Protein AF-A0AAU9XAV1-F1 (afdb_monomer_lite)

Radius of gyration: 19.3 Å; chains: 1; bounding box: 33×47×53 Å

pLDDT: mean 78.25, std 15.93, range [39.66, 92.88]

Structure (mmCIF, N/CA/C/O backbone):
data_AF-A0AAU9XAV1-F1
#
_entry.id   AF-A0AAU9XAV1-F1
#
loop_
_atom_site.group_PDB
_atom_site.id
_atom_site.type_symbol
_atom_site.label_atom_id
_atom_site.label_alt_id
_atom_site.label_comp_id
_atom_site.label_asym_id
_atom_site.label_entity_id
_atom_site.label_seq_id
_atom_site.pdbx_PDB_ins_code
_atom_site.Cartn_x
_atom_site.Cartn_y
_atom_site.Cartn_z
_atom_site.occupancy
_atom_site.B_iso_or_equiv
_atom_site.auth_seq_id
_atom_site.auth_comp_id
_atom_site.auth_asym_id
_atom_site.auth_atom_id
_atom_site.pdbx_PDB_model_num
ATOM 1 N N . MET A 1 1 ? -0.059 -41.832 -35.952 1.00 39.66 1 MET A N 1
ATOM 2 C CA . MET A 1 1 ? -0.646 -40.570 -36.447 1.00 39.66 1 MET A CA 1
ATOM 3 C C . MET A 1 1 ? -0.997 -39.689 -35.253 1.00 39.66 1 MET A C 1
ATOM 5 O O . MET A 1 1 ? -1.731 -40.141 -34.390 1.00 39.66 1 MET A O 1
ATOM 9 N N . GLY A 1 2 ? -0.395 -38.495 -35.192 1.00 47.28 2 GLY A N 1
ATOM 10 C CA . GLY A 1 2 ? -0.861 -37.296 -34.477 1.00 47.28 2 GLY A CA 1
ATOM 11 C C . GLY A 1 2 ? -1.233 -37.391 -32.994 1.00 47.28 2 GLY A C 1
ATOM 12 O O . GLY A 1 2 ? -2.411 -37.421 -32.661 1.00 47.28 2 GLY A O 1
ATOM 13 N N . TRP A 1 3 ? -0.247 -37.294 -32.100 1.00 44.38 3 TRP A N 1
ATOM 14 C CA . TRP A 1 3 ? -0.476 -36.758 -30.754 1.00 44.38 3 TRP A CA 1
ATOM 15 C C . TRP A 1 3 ? -0.545 -35.228 -30.822 1.00 44.38 3 TRP A C 1
ATOM 17 O O . TRP A 1 3 ? 0.346 -34.625 -31.416 1.00 44.38 3 TRP A O 1
ATOM 27 N N . ALA A 1 4 ? -1.554 -34.619 -30.189 1.00 52.81 4 ALA A N 1
ATOM 28 C CA . ALA A 1 4 ? -1.421 -33.462 -29.286 1.00 52.81 4 ALA A CA 1
ATOM 29 C C . ALA A 1 4 ? -2.738 -32.675 -29.182 1.00 52.81 4 ALA A C 1
ATOM 31 O O . ALA A 1 4 ? -2.997 -31.738 -29.937 1.00 52.81 4 ALA A O 1
ATOM 32 N N . LEU A 1 5 ? -3.528 -32.991 -28.157 1.00 56.25 5 LEU A N 1
ATOM 33 C CA . LEU A 1 5 ? -4.521 -32.070 -27.620 1.00 56.25 5 LEU A CA 1
ATOM 34 C C . LEU A 1 5 ? -3.763 -31.023 -26.781 1.00 56.25 5 LEU A C 1
ATOM 36 O O . LEU A 1 5 ? -3.371 -31.297 -25.649 1.00 56.25 5 LEU A O 1
ATOM 40 N N . LYS A 1 6 ? -3.478 -29.840 -27.337 1.00 53.53 6 LYS A N 1
ATOM 41 C CA . LYS A 1 6 ? -2.915 -28.721 -26.559 1.00 53.53 6 LYS A CA 1
ATOM 42 C C . LYS A 1 6 ? -4.036 -27.822 -26.058 1.00 53.53 6 LYS A C 1
ATOM 44 O O . LYS A 1 6 ? -4.359 -26.805 -26.667 1.00 53.53 6 LYS A O 1
ATOM 49 N N . SER A 1 7 ? -4.598 -28.168 -24.909 1.00 54.72 7 SER A N 1
ATOM 50 C CA . SER A 1 7 ? -5.421 -27.256 -24.118 1.00 54.72 7 SER A CA 1
ATOM 51 C C . SER A 1 7 ? -4.504 -26.179 -23.523 1.00 54.72 7 SER A C 1
ATOM 53 O O . SER A 1 7 ? -3.783 -26.421 -22.557 1.00 54.72 7 SER A O 1
ATOM 55 N N . LYS A 1 8 ? -4.497 -24.969 -24.098 1.00 51.47 8 LYS A N 1
ATOM 56 C CA . LYS A 1 8 ? -3.917 -23.791 -23.434 1.00 51.47 8 LYS A CA 1
ATOM 57 C C . LYS A 1 8 ? -4.815 -23.426 -22.251 1.00 51.47 8 LYS A C 1
ATOM 59 O O . LYS A 1 8 ? -5.762 -22.658 -22.398 1.00 51.47 8 LYS A O 1
ATOM 64 N N . ALA A 1 9 ? -4.514 -23.963 -21.072 1.00 52.28 9 ALA A N 1
ATOM 65 C CA . ALA A 1 9 ? -5.040 -23.424 -19.828 1.00 52.28 9 ALA A CA 1
ATOM 66 C C . ALA A 1 9 ? -4.493 -21.998 -19.669 1.00 52.28 9 ALA A C 1
ATOM 68 O O . ALA A 1 9 ? -3.323 -21.786 -19.346 1.00 52.28 9 ALA A O 1
ATOM 69 N N . LYS A 1 10 ? -5.328 -20.996 -19.953 1.00 53.41 10 LYS A N 1
ATOM 70 C CA . LYS A 1 10 ? -5.041 -19.608 -19.603 1.00 53.41 10 LYS A CA 1
ATOM 71 C C . LYS A 1 10 ? -5.070 -19.533 -18.081 1.00 53.41 10 LYS A C 1
ATOM 73 O O . LYS A 1 10 ? -6.139 -19.404 -17.493 1.00 53.41 10 LYS A O 1
ATOM 78 N N . VAL 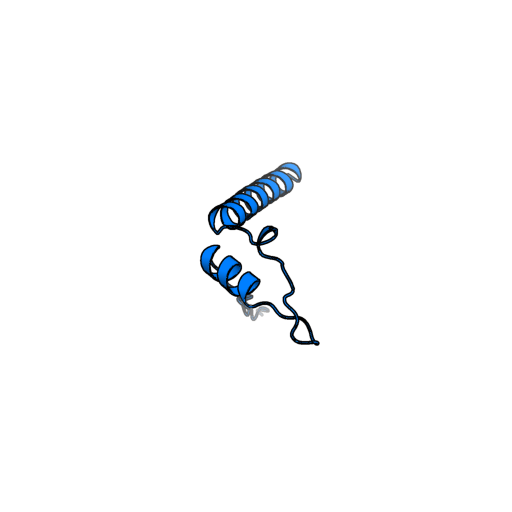A 1 11 ? -3.908 -19.652 -17.444 1.00 58.31 11 VAL A N 1
ATOM 79 C CA . VAL A 1 11 ? -3.761 -19.360 -16.018 1.00 58.31 11 VAL A CA 1
ATOM 80 C C . VAL A 1 11 ? -4.218 -17.915 -15.836 1.00 58.31 11 VAL A C 1
ATOM 82 O O . VAL A 1 11 ? -3.550 -16.977 -16.273 1.00 58.31 11 VAL A O 1
ATOM 85 N N . MET A 1 12 ? -5.408 -17.730 -15.270 1.00 55.00 12 MET A N 1
ATOM 86 C CA . MET A 1 12 ? -5.935 -16.425 -14.888 1.00 55.00 12 MET A CA 1
ATOM 87 C C . MET A 1 12 ? -5.139 -15.966 -13.666 1.00 55.00 12 MET A C 1
ATOM 89 O O . MET A 1 12 ? -5.618 -16.021 -12.539 1.00 55.00 12 MET A O 1
ATOM 93 N N . LEU A 1 13 ? -3.883 -15.566 -13.880 1.00 59.62 13 LEU A N 1
ATOM 94 C CA . LEU A 1 13 ? -3.114 -14.830 -12.886 1.00 59.62 13 LEU A CA 1
ATOM 95 C C . LEU A 1 13 ? -3.956 -13.602 -12.531 1.00 59.62 13 LEU A C 1
ATOM 97 O O . LEU A 1 13 ? -4.271 -12.793 -13.408 1.00 59.62 13 LEU A O 1
ATOM 101 N N . GLY A 1 14 ? -4.411 -13.538 -11.278 1.00 60.59 14 GLY A N 1
ATOM 102 C CA . GLY A 1 14 ? -5.344 -12.520 -10.809 1.00 60.59 14 GLY A CA 1
ATOM 103 C C . GLY A 1 14 ? -4.898 -11.129 -11.250 1.00 60.59 14 GLY A C 1
ATOM 104 O O . GLY A 1 14 ? -3.728 -10.767 -11.107 1.00 60.59 14 GLY A O 1
ATOM 105 N N . LYS A 1 15 ? -5.822 -10.354 -11.833 1.00 64.75 15 LYS A N 1
ATOM 106 C CA . LYS A 1 15 ? -5.532 -8.983 -12.266 1.00 64.75 15 LYS A CA 1
ATOM 107 C C . LYS A 1 15 ? -4.977 -8.203 -11.078 1.00 64.75 15 LYS A C 1
ATOM 109 O O . LYS A 1 15 ? -5.568 -8.197 -9.998 1.00 64.75 15 LYS A O 1
ATOM 114 N N . LYS A 1 16 ? -3.846 -7.532 -11.294 1.00 71.19 16 LYS A N 1
ATOM 115 C CA . LYS A 1 16 ? -3.232 -6.662 -10.293 1.00 71.19 16 LYS A CA 1
ATOM 116 C C . LYS A 1 16 ? -4.253 -5.589 -9.900 1.00 71.19 16 LYS A C 1
ATOM 118 O O . LYS A 1 16 ? -4.718 -4.847 -10.764 1.00 71.19 16 LYS A O 1
ATOM 123 N N . LYS A 1 17 ? -4.639 -5.543 -8.622 1.00 78.62 17 LYS A N 1
ATOM 124 C CA . LYS A 1 17 ? -5.507 -4.479 -8.096 1.00 78.62 17 LYS A CA 1
ATOM 125 C C . LYS A 1 17 ? -4.800 -3.124 -8.237 1.00 78.62 17 LYS A C 1
ATOM 127 O O . LYS A 1 17 ? -3.572 -3.057 -8.166 1.00 78.62 17 LYS A O 1
ATOM 132 N N . SER A 1 18 ? -5.570 -2.055 -8.443 1.00 86.88 18 SER A N 1
ATOM 133 C CA . SER A 1 18 ? -5.031 -0.692 -8.467 1.00 86.88 18 SER A CA 1
ATOM 134 C C . SER A 1 18 ? -4.495 -0.295 -7.088 1.00 86.88 18 SER A C 1
ATOM 136 O O . SER A 1 18 ? -4.980 -0.786 -6.066 1.00 86.88 18 SER A O 1
ATOM 138 N N . GLY A 1 19 ? -3.518 0.619 -7.041 1.00 86.19 19 GLY A N 1
ATOM 139 C CA . GLY A 1 19 ? -2.977 1.125 -5.774 1.00 86.19 19 GLY A CA 1
ATOM 140 C C . GLY A 1 19 ? -4.049 1.729 -4.859 1.00 86.19 19 GLY A C 1
ATOM 141 O O . GLY A 1 19 ? -3.995 1.557 -3.647 1.00 86.19 19 GLY A O 1
ATOM 142 N N . GLU A 1 20 ? -5.078 2.356 -5.432 1.00 89.44 20 GLU A N 1
ATOM 143 C CA . GLU A 1 20 ? -6.238 2.884 -4.699 1.00 89.44 20 GLU A CA 1
ATOM 144 C C . GLU A 1 20 ? -7.075 1.783 -4.048 1.00 89.44 20 GLU A C 1
ATOM 146 O O . GLU A 1 20 ? -7.459 1.898 -2.883 1.00 89.44 20 GLU A O 1
ATOM 151 N N . ALA A 1 21 ? -7.340 0.699 -4.785 1.00 88.69 21 ALA A N 1
ATOM 152 C CA . ALA A 1 21 ? -8.070 -0.443 -4.255 1.00 88.69 21 ALA A CA 1
ATOM 153 C C . A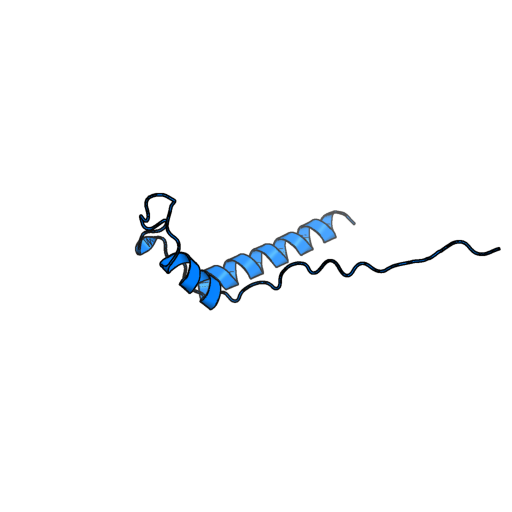LA A 1 21 ? -7.292 -1.096 -3.107 1.00 88.69 21 ALA A C 1
ATOM 155 O O . ALA A 1 21 ? -7.874 -1.386 -2.066 1.00 88.69 21 ALA A O 1
ATOM 156 N N . VAL A 1 22 ? -5.972 -1.246 -3.257 1.00 89.44 22 VAL A N 1
ATOM 157 C CA . VAL A 1 22 ? -5.103 -1.788 -2.203 1.00 89.44 22 VAL A CA 1
ATOM 158 C C . VAL A 1 22 ? -5.107 -0.886 -0.967 1.00 89.44 22 VAL A C 1
ATOM 160 O O . VAL A 1 22 ? -5.325 -1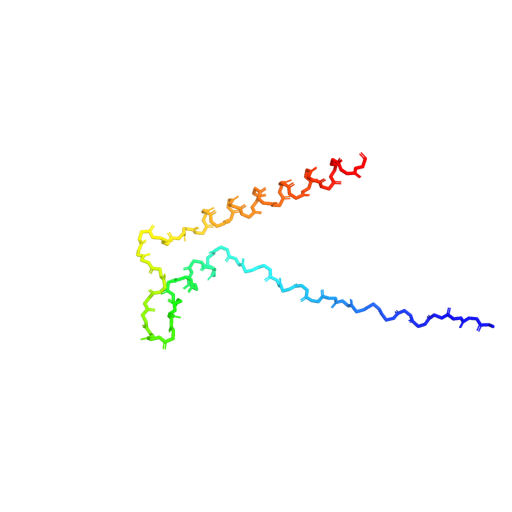.380 0.136 1.00 89.44 22 VAL A O 1
ATOM 163 N N . ALA A 1 23 ? -4.957 0.431 -1.132 1.00 90.50 23 ALA A N 1
ATOM 164 C CA . ALA A 1 23 ? -5.004 1.371 -0.011 1.00 90.50 23 ALA A CA 1
ATOM 165 C C . ALA A 1 23 ? -6.360 1.336 0.719 1.00 90.50 23 ALA A C 1
ATOM 167 O O . ALA A 1 23 ? -6.417 1.405 1.947 1.00 90.50 23 ALA A O 1
ATOM 168 N N . LYS A 1 24 ? -7.471 1.200 -0.017 1.00 91.38 24 LYS A N 1
ATOM 169 C CA . LYS A 1 24 ? -8.815 1.072 0.569 1.00 91.38 24 LYS A CA 1
ATOM 170 C C . LYS A 1 24 ? -8.995 -0.250 1.312 1.00 91.38 24 LYS A C 1
ATOM 172 O O . LYS A 1 24 ? -9.621 -0.258 2.371 1.00 91.38 24 LYS A O 1
ATOM 177 N N . ASP A 1 25 ? -8.450 -1.336 0.775 1.00 90.12 25 ASP A N 1
ATOM 178 C CA . ASP A 1 25 ? -8.496 -2.654 1.403 1.00 90.12 25 ASP A CA 1
ATOM 179 C C . ASP A 1 25 ? -7.657 -2.680 2.690 1.00 90.12 25 ASP A C 1
ATOM 181 O O . ASP A 1 25 ? -8.146 -3.178 3.699 1.00 90.12 25 ASP A O 1
ATOM 185 N N . MET A 1 26 ? -6.474 -2.048 2.721 1.00 91.06 26 MET A N 1
ATOM 186 C CA . MET A 1 26 ? -5.658 -1.915 3.944 1.00 91.06 26 MET A CA 1
ATOM 187 C C . MET A 1 26 ? -6.428 -1.237 5.082 1.00 91.06 26 MET A C 1
ATOM 189 O O . MET A 1 26 ? -6.413 -1.713 6.211 1.00 91.06 26 MET A O 1
ATOM 193 N N . LYS A 1 27 ? -7.184 -0.174 4.779 1.00 89.19 27 LYS A N 1
ATOM 194 C CA . LYS A 1 27 ? -8.012 0.535 5.774 1.00 89.19 27 LYS A CA 1
ATOM 195 C C . LYS A 1 27 ? -9.146 -0.318 6.346 1.00 89.19 27 LYS A C 1
ATOM 197 O O . LYS A 1 27 ? -9.660 -0.022 7.423 1.00 89.19 27 LYS A O 1
ATOM 202 N N . LYS A 1 28 ? -9.585 -1.328 5.594 1.00 89.81 28 LYS A N 1
ATOM 203 C CA . LYS A 1 28 ? -10.681 -2.232 5.959 1.00 89.81 28 LYS A CA 1
ATOM 204 C C . LYS A 1 28 ? -10.192 -3.566 6.513 1.00 89.81 28 LYS A C 1
ATOM 206 O O . LYS A 1 28 ? -11.013 -4.330 7.012 1.00 89.81 28 LYS A O 1
ATOM 211 N N . ALA A 1 29 ? -8.898 -3.845 6.403 1.00 91.19 29 ALA A N 1
ATOM 212 C CA . ALA A 1 29 ? -8.302 -5.092 6.830 1.00 91.19 29 ALA A CA 1
ATOM 213 C C . ALA A 1 29 ? -8.424 -5.223 8.353 1.00 91.19 29 ALA A C 1
ATOM 215 O O . ALA A 1 29 ? -7.964 -4.362 9.111 1.00 91.19 29 ALA A O 1
ATOM 216 N N . ARG A 1 30 ? -9.077 -6.301 8.783 1.00 92.19 30 ARG A N 1
ATOM 217 C CA . ARG A 1 30 ? -9.252 -6.652 10.190 1.00 92.19 30 ARG A CA 1
ATOM 218 C C . ARG A 1 30 ? -8.731 -8.051 10.452 1.00 92.19 30 ARG A C 1
ATOM 220 O O . ARG A 1 30 ? -8.745 -8.887 9.548 1.00 92.19 30 ARG A O 1
ATOM 227 N N . ASP A 1 31 ? -8.268 -8.275 11.670 1.00 89.19 31 ASP A N 1
ATOM 228 C CA . ASP A 1 31 ? -7.842 -9.588 12.133 1.00 89.19 31 ASP A CA 1
ATOM 229 C C . ASP A 1 31 ? -9.054 -10.464 12.527 1.00 89.19 31 ASP A C 1
ATOM 231 O O . 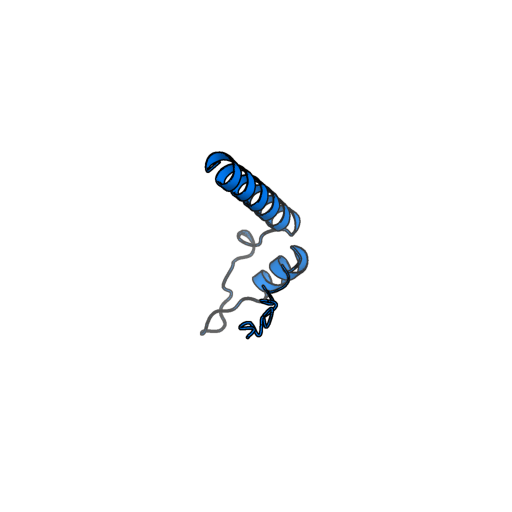ASP A 1 31 ? -10.215 -10.050 12.429 1.00 89.19 31 ASP A O 1
ATOM 235 N N . ALA A 1 32 ? -8.793 -11.691 12.984 1.00 89.88 32 ALA A N 1
ATOM 236 C CA . ALA A 1 32 ? -9.839 -12.613 13.434 1.00 89.88 32 ALA A CA 1
ATOM 237 C C . ALA A 1 32 ? -10.590 -12.129 14.693 1.00 89.88 32 ALA A C 1
ATOM 239 O O . ALA A 1 32 ? -11.700 -12.587 14.955 1.00 89.88 32 ALA A O 1
ATOM 240 N N . LYS A 1 33 ? -10.006 -11.199 15.457 1.00 89.31 33 LYS A N 1
ATOM 241 C CA . LYS A 1 33 ? -10.604 -10.548 16.630 1.00 89.31 33 LYS A CA 1
ATOM 242 C C . LYS A 1 33 ? -11.319 -9.238 16.268 1.00 89.31 33 LYS A C 1
ATOM 244 O O . LYS A 1 33 ? -11.812 -8.543 17.150 1.00 89.31 33 LYS A O 1
ATOM 249 N N . SER A 1 34 ? -11.442 -8.929 14.973 1.00 84.38 34 SER A N 1
ATOM 250 C CA . SER A 1 34 ? -12.038 -7.705 14.428 1.00 84.38 34 SER A CA 1
ATOM 251 C C . SER A 1 34 ? -11.270 -6.409 14.753 1.00 84.38 34 SER A C 1
ATOM 253 O O . SER A 1 34 ? -11.820 -5.310 14.607 1.00 84.38 34 SER A O 1
ATOM 255 N N . GLU A 1 35 ? -9.995 -6.508 15.118 1.00 88.69 35 GLU A N 1
ATOM 256 C CA . GLU A 1 35 ? -9.095 -5.374 15.329 1.00 88.69 35 GLU A CA 1
ATOM 257 C C . GLU A 1 35 ? -8.471 -4.921 14.002 1.00 88.69 35 GLU A C 1
ATOM 259 O O . GLU A 1 35 ? -8.381 -5.687 13.040 1.00 88.69 35 GLU A O 1
ATOM 264 N N . ARG A 1 36 ? -8.075 -3.644 13.900 1.00 88.69 36 ARG A N 1
ATOM 265 C CA . ARG A 1 36 ? -7.440 -3.123 12.676 1.00 88.69 36 ARG A CA 1
ATOM 266 C C . ARG A 1 36 ? -6.056 -3.748 12.512 1.00 88.69 36 ARG A C 1
ATOM 268 O O . ARG A 1 36 ? -5.250 -3.677 13.429 1.00 88.69 36 ARG A O 1
ATOM 275 N N . LEU A 1 37 ? -5.775 -4.277 11.320 1.00 89.38 37 LEU A N 1
AT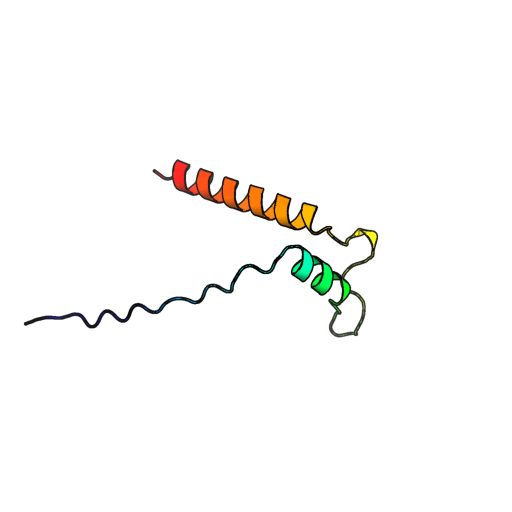OM 276 C CA . LEU A 1 37 ? -4.465 -4.861 11.002 1.00 89.38 37 LEU A CA 1
ATOM 277 C C . LEU A 1 37 ? -3.358 -3.818 10.827 1.00 89.38 37 LEU A C 1
ATOM 279 O O . LEU A 1 37 ? -2.191 -4.139 11.007 1.00 89.38 37 LEU A O 1
ATOM 283 N N . PHE A 1 38 ? -3.726 -2.594 10.451 1.00 87.94 38 PHE A N 1
ATOM 284 C CA . PHE A 1 38 ? -2.788 -1.506 10.206 1.00 87.94 38 PHE A CA 1
ATOM 285 C C . PHE A 1 38 ? -3.266 -0.245 10.923 1.00 87.94 38 PHE A C 1
ATOM 287 O O . PHE A 1 38 ? -4.463 0.081 10.922 1.00 87.94 38 PHE A O 1
ATOM 294 N N . SER A 1 39 ? -2.319 0.474 11.508 1.00 85.44 39 SER A N 1
ATOM 295 C CA . SER A 1 39 ? -2.516 1.807 12.068 1.00 85.44 39 SER A CA 1
ATOM 296 C C . SER A 1 39 ? -2.523 2.883 10.969 1.00 85.44 39 SER A C 1
ATOM 298 O O . SER A 1 39 ? -2.190 2.629 9.811 1.00 85.44 39 SER A O 1
ATOM 300 N N . LEU A 1 40 ? -2.939 4.108 11.315 1.00 81.25 40 LEU A N 1
ATOM 301 C CA . LEU A 1 40 ? -3.015 5.221 10.355 1.00 81.25 40 LEU A CA 1
ATOM 302 C C . LEU A 1 40 ? -1.654 5.563 9.733 1.00 81.25 40 LEU A C 1
ATOM 304 O O . LEU A 1 40 ? -1.601 5.919 8.558 1.00 81.25 40 LEU A O 1
ATOM 308 N N . GLU A 1 41 ? -0.581 5.443 10.510 1.00 86.06 41 GLU A N 1
ATOM 309 C CA . GLU A 1 41 ? 0.792 5.745 10.089 1.00 86.06 41 GLU A CA 1
ATOM 310 C C . GLU A 1 41 ? 1.355 4.675 9.139 1.00 86.06 41 GLU A C 1
ATOM 312 O O . GLU A 1 41 ? 2.227 4.958 8.321 1.00 86.06 41 GLU A O 1
ATOM 317 N N . GLU A 1 42 ? 0.802 3.461 9.184 1.00 86.62 42 GLU A N 1
ATOM 318 C CA . GLU A 1 42 ? 1.175 2.336 8.318 1.00 86.62 42 GLU A CA 1
ATOM 319 C C . GLU A 1 42 ? 0.395 2.309 6.996 1.00 86.62 42 GLU A C 1
ATOM 321 O O . GLU A 1 42 ? 0.655 1.477 6.119 1.00 86.62 42 GLU A O 1
ATOM 326 N N . PHE A 1 43 ? -0.580 3.204 6.818 1.00 88.06 43 PHE A N 1
ATOM 327 C CA . PHE A 1 43 ? -1.338 3.267 5.578 1.00 88.06 43 PHE A CA 1
ATOM 328 C C . PHE A 1 43 ? -0.475 3.781 4.432 1.00 88.06 43 PHE A C 1
ATOM 330 O O . PHE A 1 43 ? -0.074 4.942 4.373 1.00 88.06 43 PHE A O 1
ATOM 337 N N . LEU A 1 44 ? -0.282 2.913 3.443 1.00 88.94 44 LEU A N 1
ATOM 338 C CA . LEU A 1 44 ? 0.386 3.288 2.212 1.00 88.94 44 LEU A CA 1
ATOM 339 C C . LEU A 1 44 ? -0.551 4.094 1.314 1.00 88.94 44 LEU A C 1
ATOM 341 O O . LEU A 1 44 ? -1.711 3.744 1.074 1.00 88.94 44 LEU A O 1
ATOM 345 N N . THR A 1 45 ? -0.010 5.167 0.754 1.00 91.00 45 THR A N 1
ATOM 346 C CA . THR A 1 45 ? -0.675 5.929 -0.300 1.00 91.00 45 THR A CA 1
ATOM 347 C C . THR A 1 45 ? -0.691 5.132 -1.611 1.00 91.00 45 THR A C 1
ATOM 349 O O . THR A 1 45 ? 0.223 4.340 -1.878 1.00 91.00 45 THR A O 1
ATOM 352 N N . PRO A 1 46 ? -1.673 5.372 -2.500 1.00 90.69 46 PRO A N 1
ATOM 353 C CA . PRO A 1 46 ? -1.699 4.753 -3.826 1.00 90.69 46 PRO A CA 1
ATOM 354 C C . PRO A 1 46 ? -0.390 4.955 -4.603 1.00 90.69 46 PRO A C 1
ATOM 356 O O . PRO A 1 46 ? 0.067 4.057 -5.309 1.00 90.69 46 PRO A O 1
ATOM 359 N N . GLN A 1 47 ? 0.249 6.114 -4.429 1.00 92.00 47 GLN A N 1
ATOM 360 C CA . GLN A 1 47 ? 1.513 6.445 -5.075 1.00 92.00 47 GLN A CA 1
ATOM 361 C C . GLN A 1 47 ? 2.679 5.605 -4.543 1.00 92.00 47 GLN A C 1
ATOM 363 O O . GLN A 1 47 ? 3.456 5.085 -5.345 1.00 92.00 47 GLN A O 1
ATOM 368 N N . GLN A 1 48 ? 2.773 5.394 -3.225 1.00 92.12 48 GLN A N 1
ATOM 369 C CA . GLN A 1 48 ? 3.771 4.493 -2.632 1.00 92.12 48 GLN A CA 1
ATOM 370 C C . GLN A 1 48 ? 3.594 3.056 -3.134 1.00 92.12 48 GLN A C 1
ATOM 372 O O . GLN A 1 48 ? 4.571 2.424 -3.543 1.00 92.12 48 GLN A O 1
ATOM 377 N N . ILE A 1 49 ? 2.349 2.572 -3.183 1.00 91.75 49 ILE A N 1
ATOM 378 C CA . ILE A 1 49 ? 2.011 1.227 -3.668 1.00 91.75 49 ILE A CA 1
ATOM 379 C C . ILE A 1 49 ? 2.425 1.068 -5.139 1.00 91.75 49 ILE A C 1
ATOM 381 O O . ILE A 1 49 ? 3.153 0.137 -5.492 1.00 91.75 49 ILE A O 1
ATOM 385 N N . ASN A 1 50 ? 2.026 2.004 -6.003 1.00 91.00 50 ASN A N 1
ATOM 386 C CA . ASN A 1 50 ? 2.365 1.972 -7.427 1.00 91.00 50 ASN A CA 1
ATOM 387 C C . ASN A 1 50 ? 3.881 2.053 -7.657 1.00 91.00 50 ASN A C 1
ATOM 389 O O . ASN A 1 50 ? 4.434 1.292 -8.454 1.00 91.00 50 ASN A O 1
ATOM 393 N N . SER A 1 51 ? 4.561 2.938 -6.928 1.00 92.75 51 SER A N 1
ATOM 394 C CA . SER A 1 51 ? 6.008 3.132 -7.014 1.00 92.75 51 SER A CA 1
ATOM 395 C C . SER A 1 51 ? 6.773 1.863 -6.617 1.00 92.75 51 SER A C 1
ATOM 397 O O . SER A 1 51 ? 7.668 1.426 -7.343 1.00 92.75 51 SE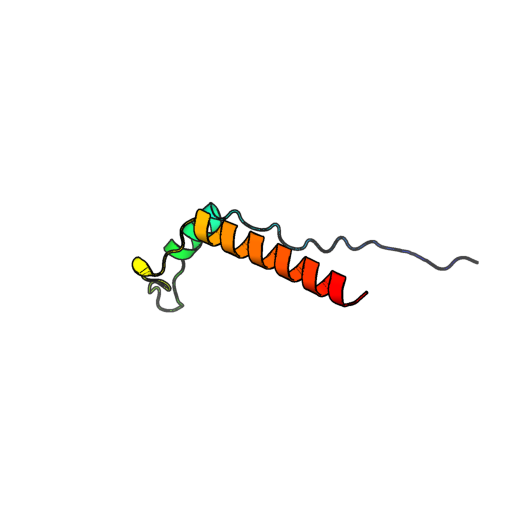R A O 1
ATOM 399 N N . TYR A 1 52 ? 6.368 1.205 -5.524 1.00 90.62 52 TYR A N 1
ATOM 400 C CA . TYR A 1 52 ? 6.928 -0.083 -5.108 1.00 90.62 52 TYR A CA 1
ATOM 401 C C . TYR A 1 52 ? 6.786 -1.139 -6.204 1.00 90.62 52 TYR A C 1
ATOM 403 O O . TYR A 1 52 ? 7.760 -1.778 -6.599 1.00 90.62 52 TYR A O 1
ATOM 411 N N . PHE A 1 53 ? 5.581 -1.283 -6.748 1.00 86.81 53 PHE A N 1
ATOM 412 C CA . PHE A 1 53 ? 5.301 -2.285 -7.765 1.00 86.81 53 PHE A CA 1
ATOM 413 C C . PHE A 1 53 ? 5.977 -2.015 -9.113 1.00 86.81 53 PHE A C 1
ATOM 415 O O . PHE A 1 53 ? 6.263 -2.974 -9.833 1.00 86.81 53 PHE A O 1
ATOM 422 N N . SER A 1 54 ? 6.231 -0.750 -9.446 1.00 89.44 54 SER A N 1
ATOM 423 C CA . SER A 1 54 ? 7.031 -0.356 -10.608 1.00 89.44 54 SER A CA 1
ATOM 424 C C . SER A 1 54 ? 8.487 -0.795 -10.436 1.00 89.44 54 SER A C 1
ATOM 426 O O . SER A 1 54 ? 9.015 -1.532 -11.272 1.00 89.44 54 SER A O 1
ATOM 428 N N . ARG A 1 55 ? 9.101 -0.461 -9.289 1.00 92.88 55 ARG A N 1
ATOM 429 C CA . ARG A 1 55 ? 10.464 -0.902 -8.948 1.00 92.88 55 ARG A CA 1
ATOM 430 C C . ARG A 1 55 ? 10.585 -2.422 -8.909 1.00 92.88 55 ARG A C 1
ATOM 432 O O . ARG A 1 55 ? 11.541 -2.975 -9.441 1.00 92.88 55 ARG A O 1
ATOM 439 N N . PHE A 1 56 ? 9.604 -3.104 -8.323 1.00 88.69 56 PHE A N 1
ATOM 440 C CA . PHE A 1 56 ? 9.577 -4.564 -8.262 1.00 88.69 56 PHE A CA 1
ATOM 441 C C . PHE A 1 56 ? 9.542 -5.193 -9.661 1.00 88.69 56 PHE A C 1
ATOM 443 O O . PHE A 1 56 ? 10.267 -6.149 -9.928 1.00 88.69 56 PHE A O 1
ATOM 450 N N . ALA A 1 57 ? 8.743 -4.640 -10.580 1.00 87.75 57 ALA A N 1
ATOM 451 C CA . ALA A 1 57 ? 8.703 -5.103 -11.964 1.00 87.75 57 ALA A CA 1
ATOM 452 C C . ALA A 1 57 ? 10.026 -4.843 -12.703 1.00 87.75 57 ALA A C 1
ATOM 454 O O . ALA A 1 57 ? 10.499 -5.726 -13.413 1.00 87.75 57 ALA A O 1
ATOM 455 N N . ALA A 1 58 ? 10.638 -3.671 -12.510 1.00 89.88 58 ALA A N 1
ATOM 456 C CA . ALA A 1 58 ? 11.942 -3.348 -13.087 1.00 89.88 58 ALA A CA 1
ATOM 457 C C . ALA A 1 58 ? 13.039 -4.303 -12.589 1.00 89.88 58 ALA A C 1
ATOM 459 O O . ALA A 1 58 ? 13.749 -4.888 -13.402 1.00 89.88 58 ALA A O 1
ATOM 460 N N . LYS A 1 59 ? 13.101 -4.554 -11.274 1.00 89.69 59 LYS A N 1
ATOM 461 C CA . LYS A 1 59 ? 14.045 -5.511 -10.678 1.00 89.69 59 LYS A CA 1
ATOM 462 C C . LYS A 1 59 ? 13.855 -6.922 -11.236 1.00 89.69 59 LYS A C 1
ATOM 464 O O . LYS A 1 59 ? 14.830 -7.595 -11.538 1.00 89.69 59 LYS A O 1
ATOM 469 N N . ARG A 1 60 ? 12.607 -7.370 -11.411 1.00 85.81 60 ARG A N 1
ATOM 470 C CA . ARG A 1 60 ? 12.323 -8.682 -12.016 1.00 85.81 60 ARG A CA 1
ATOM 471 C C . ARG A 1 60 ? 12.818 -8.795 -13.456 1.00 85.81 60 ARG A C 1
ATOM 473 O O . ARG A 1 60 ? 13.295 -9.860 -13.815 1.00 85.81 60 ARG A O 1
ATOM 480 N N . ARG A 1 61 ? 12.707 -7.726 -14.253 1.00 85.06 61 ARG A N 1
ATOM 481 C CA . ARG A 1 61 ? 13.235 -7.698 -15.628 1.00 85.06 61 ARG A CA 1
ATOM 482 C C . ARG A 1 61 ? 14.758 -7.769 -15.645 1.00 85.06 61 ARG A C 1
ATOM 484 O O . ARG A 1 61 ? 15.306 -8.554 -16.400 1.00 85.06 61 ARG A O 1
ATOM 491 N N . GLN A 1 62 ? 15.416 -7.009 -14.770 1.00 81.38 62 GLN A N 1
ATOM 492 C CA . GLN A 1 62 ? 16.875 -7.038 -14.638 1.00 81.38 62 GLN A CA 1
ATOM 493 C C . GLN A 1 62 ? 17.384 -8.427 -14.243 1.00 81.38 62 GLN A C 1
ATOM 495 O O . GLN A 1 62 ? 18.340 -8.901 -14.835 1.00 81.38 62 GLN A O 1
ATOM 500 N N . LEU A 1 63 ? 16.716 -9.094 -13.294 1.00 74.75 63 LEU A N 1
ATOM 501 C CA . LEU A 1 63 ? 17.081 -10.453 -12.884 1.00 74.75 63 LEU A CA 1
ATOM 502 C C . LEU A 1 63 ? 16.933 -11.460 -14.032 1.00 74.75 63 LEU A C 1
ATOM 504 O O . LEU A 1 63 ? 17.849 -12.237 -14.262 1.00 74.75 63 LEU A O 1
ATOM 508 N N . SER A 1 64 ? 15.833 -11.402 -14.792 1.00 66.94 64 SER A N 1
ATOM 509 C CA . SER A 1 64 ? 15.663 -12.277 -15.960 1.00 66.94 64 SER A CA 1
ATOM 510 C C . SER A 1 64 ? 16.647 -11.985 -17.094 1.00 66.94 64 SER A C 1
ATOM 512 O O . SER A 1 64 ? 16.916 -12.867 -17.895 1.00 66.94 64 SER A O 1
ATOM 514 N N . GLU A 1 65 ? 17.149 -10.753 -17.192 1.00 61.91 65 GLU A N 1
ATOM 515 C CA . GLU A 1 65 ? 18.120 -10.347 -18.214 1.00 61.91 65 GLU A CA 1
ATOM 516 C C . GLU A 1 65 ? 19.562 -10.682 -17.808 1.00 61.91 65 GLU A C 1
ATOM 518 O O . GLU A 1 65 ? 20.394 -10.925 -18.668 1.00 61.91 65 GLU A O 1
ATOM 523 N N . SER A 1 66 ? 19.849 -10.776 -16.505 1.00 60.94 66 SER A N 1
ATOM 524 C CA . SER A 1 66 ? 21.139 -11.254 -15.987 1.00 60.94 66 SER A CA 1
ATOM 525 C C . SER A 1 66 ? 21.314 -12.779 -16.016 1.00 60.94 66 SER A C 1
ATOM 527 O O . SER A 1 66 ? 22.390 -13.267 -15.686 1.00 60.94 66 SER A O 1
ATOM 529 N N . GLU A 1 67 ? 20.263 -13.526 -16.363 1.00 55.56 67 GLU A N 1
ATOM 530 C CA . GLU A 1 67 ? 20.275 -14.992 -16.509 1.00 55.56 67 GLU A CA 1
ATOM 531 C C . GLU A 1 67 ? 20.375 -15.440 -17.986 1.00 55.56 67 GLU A C 1
ATOM 533 O O . GLU A 1 67 ? 20.144 -16.614 -18.286 1.00 55.56 67 GLU A O 1
ATOM 538 N N . ILE A 1 68 ? 20.709 -14.518 -18.902 1.00 47.84 68 ILE A N 1
ATOM 539 C CA . ILE A 1 68 ? 20.940 -14.758 -20.340 1.00 47.84 68 ILE A CA 1
ATOM 540 C C . ILE A 1 68 ? 22.419 -14.555 -20.670 1.00 47.84 68 ILE A C 1
ATOM 542 O O . ILE A 1 68 ? 22.990 -13.540 -20.213 1.00 47.84 68 ILE A O 1
#

Secondary structure (DSSP, 8-state):
-------------PPPPPHHHHHHHHHH-B-TTS-BSS-GGGPPPHHHHHHHHHHHHHHHHHHHHTT-

Organism: NCBI:txid46732

Foldseek 3Di:
DDDDDDDPPPPPPDPDDQLVVVLVVLQCDADPVRHRPDDPVRRDDSVNVVVVVVVVVVVVVVVVVVVD

Sequence (68 aa):
MGWALKSKAKVMLGKKKSGEAVAKDMKKARDAKSERLFSLEEFLTPQQINSYFSRFAAKRRQLSESEI